Protein AF-A0A3E5FPN8-F1 (afdb_monomer)

Radius of gyration: 12.63 Å; Cα contacts (8 Å, |Δi|>4): 55; chains: 1; bounding box: 28×16×34 Å

Structure (mmCIF, N/CA/C/O backbone):
data_AF-A0A3E5FPN8-F1
#
_entry.id   AF-A0A3E5FPN8-F1
#
loop_
_atom_site.group_PDB
_atom_site.id
_atom_site.type_symbol
_atom_site.label_atom_id
_atom_site.label_alt_id
_atom_site.label_comp_id
_atom_site.label_asym_id
_atom_site.label_entity_id
_atom_site.label_seq_id
_atom_site.pdbx_PDB_ins_code
_atom_site.Cartn_x
_atom_site.Cartn_y
_atom_site.Cartn_z
_atom_site.occupancy
_atom_site.B_iso_or_equiv
_atom_site.auth_seq_id
_atom_site.auth_comp_id
_atom_site.auth_asym_id
_atom_site.auth_atom_id
_atom_site.pdbx_PDB_model_num
ATOM 1 N N . MET A 1 1 ? -2.503 2.614 9.465 1.00 84.88 1 MET A N 1
ATOM 2 C CA . MET A 1 1 ? -2.768 2.714 8.016 1.00 84.88 1 MET A CA 1
ATOM 3 C C . MET A 1 1 ? -1.460 2.780 7.221 1.00 84.88 1 MET A C 1
ATOM 5 O O . MET A 1 1 ? -1.095 1.772 6.633 1.00 84.88 1 MET A O 1
ATOM 9 N N . THR A 1 2 ? -0.693 3.878 7.272 1.00 93.00 2 THR A N 1
ATOM 10 C CA . THR A 1 2 ? 0.471 4.098 6.382 1.00 93.00 2 THR A CA 1
ATOM 11 C C . THR A 1 2 ? 1.576 3.042 6.495 1.00 93.00 2 THR A C 1
ATOM 13 O O . THR A 1 2 ? 2.027 2.523 5.480 1.00 93.00 2 THR A O 1
ATOM 16 N N . SER A 1 3 ? 1.985 2.669 7.712 1.00 93.38 3 SER A N 1
ATOM 17 C CA . SER A 1 3 ? 3.011 1.634 7.929 1.00 93.38 3 SER A CA 1
ATOM 18 C C . SER A 1 3 ? 2.593 0.259 7.395 1.00 93.38 3 SER A C 1
ATOM 20 O O . SER A 1 3 ? 3.392 -0.412 6.751 1.00 93.38 3 SER A O 1
ATOM 22 N N . PHE A 1 4 ? 1.330 -0.132 7.588 1.00 90.38 4 PHE A N 1
ATOM 23 C CA . PHE A 1 4 ? 0.772 -1.379 7.051 1.00 90.38 4 PHE A CA 1
ATOM 24 C C . PHE A 1 4 ? 0.783 -1.397 5.522 1.00 90.38 4 PHE A C 1
ATOM 26 O O . PHE A 1 4 ? 1.207 -2.378 4.919 1.00 90.38 4 PHE A O 1
ATOM 33 N N . THR A 1 5 ? 0.392 -0.283 4.897 1.00 94.19 5 THR A N 1
ATOM 34 C CA . THR A 1 5 ? 0.436 -0.143 3.436 1.00 94.19 5 THR A CA 1
ATOM 35 C C . THR A 1 5 ? 1.863 -0.273 2.908 1.00 94.19 5 THR A C 1
ATOM 37 O O . THR A 1 5 ? 2.099 -0.995 1.943 1.00 94.19 5 THR A O 1
ATOM 40 N N . LEU A 1 6 ? 2.830 0.394 3.548 1.00 94.25 6 LEU A N 1
ATOM 41 C CA . LEU A 1 6 ? 4.241 0.294 3.169 1.00 94.25 6 LEU A CA 1
ATOM 42 C C . LEU A 1 6 ? 4.775 -1.131 3.340 1.00 94.25 6 LEU A C 1
ATOM 44 O O . LEU A 1 6 ? 5.496 -1.610 2.467 1.00 94.25 6 LEU A O 1
ATOM 48 N N . ASN A 1 7 ? 4.369 -1.828 4.403 1.00 93.94 7 ASN A N 1
ATOM 49 C CA . ASN A 1 7 ? 4.726 -3.228 4.601 1.00 93.94 7 ASN A CA 1
ATOM 50 C C . ASN A 1 7 ? 4.166 -4.113 3.475 1.00 93.94 7 ASN A C 1
ATOM 52 O O . ASN A 1 7 ? 4.916 -4.863 2.860 1.00 93.94 7 ASN A O 1
ATOM 56 N N . LYS A 1 8 ? 2.886 -3.952 3.106 1.00 90.62 8 LYS A N 1
ATOM 57 C CA . LYS A 1 8 ? 2.275 -4.693 1.987 1.00 90.62 8 LYS A CA 1
ATOM 58 C C . LYS A 1 8 ? 2.921 -4.403 0.639 1.00 90.62 8 LYS A C 1
ATOM 60 O O . LYS A 1 8 ? 3.102 -5.315 -0.163 1.00 90.62 8 LYS A O 1
ATOM 65 N N . ILE A 1 9 ? 3.305 -3.152 0.393 1.00 92.12 9 ILE A N 1
ATOM 66 C CA . ILE A 1 9 ? 4.089 -2.769 -0.787 1.00 92.12 9 ILE A CA 1
ATOM 67 C C . ILE A 1 9 ? 5.440 -3.501 -0.794 1.00 92.12 9 ILE A C 1
ATOM 69 O O . ILE A 1 9 ? 5.854 -3.992 -1.845 1.00 92.12 9 ILE A O 1
ATOM 73 N N . GLY A 1 10 ? 6.106 -3.601 0.360 1.00 92.00 10 GLY A N 1
ATOM 74 C CA . GLY A 1 10 ? 7.363 -4.335 0.526 1.00 92.00 10 GLY A CA 1
ATOM 75 C C . GLY A 1 10 ? 7.225 -5.845 0.311 1.00 92.00 10 GLY A C 1
ATOM 76 O O . GLY A 1 10 ? 8.021 -6.419 -0.427 1.00 92.00 10 GLY A O 1
ATOM 77 N N . GLU A 1 11 ? 6.188 -6.472 0.875 1.00 90.69 11 GLU A N 1
ATOM 78 C CA . GLU A 1 11 ? 5.926 -7.920 0.774 1.00 90.69 11 GLU A CA 1
ATOM 79 C C . GLU A 1 11 ? 5.806 -8.407 -0.678 1.00 90.69 11 GLU A C 1
ATOM 81 O O . GLU A 1 11 ? 6.251 -9.504 -1.005 1.00 90.69 11 GLU A O 1
ATOM 86 N N . ILE A 1 12 ? 5.251 -7.584 -1.573 1.00 86.88 12 ILE A N 1
ATOM 87 C CA . ILE A 1 12 ? 5.109 -7.925 -2.998 1.00 86.88 12 ILE A CA 1
ATOM 88 C C . ILE A 1 12 ? 6.301 -7.472 -3.862 1.00 86.88 12 ILE A C 1
ATOM 90 O O . ILE A 1 12 ? 6.196 -7.416 -5.090 1.00 86.88 12 ILE A O 1
ATOM 94 N N . GLY A 1 13 ? 7.418 -7.096 -3.236 1.00 87.75 13 GLY A N 1
ATOM 95 C CA . GLY A 1 13 ? 8.655 -6.708 -3.917 1.00 87.75 13 GLY A CA 1
ATOM 96 C C . GLY A 1 13 ? 8.693 -5.267 -4.428 1.00 87.75 13 GLY A C 1
ATOM 97 O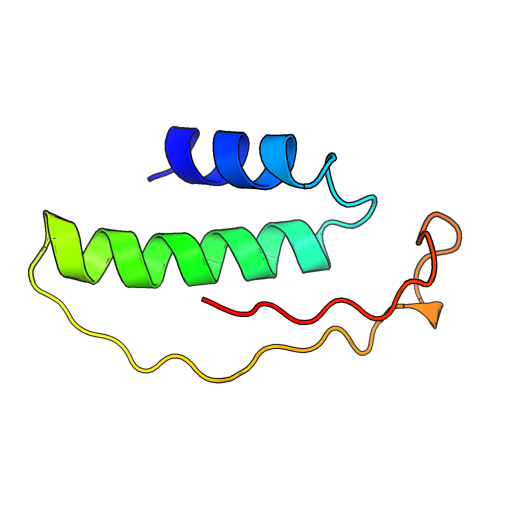 O . GLY A 1 13 ? 9.531 -4.953 -5.271 1.00 87.75 13 GLY A O 1
ATOM 98 N N . GLY A 1 14 ? 7.805 -4.389 -3.949 1.00 88.88 14 GLY A N 1
ATOM 99 C CA . GLY A 1 14 ? 7.808 -2.962 -4.275 1.00 88.88 14 GLY A CA 1
ATOM 100 C C . GLY A 1 14 ? 7.492 -2.672 -5.749 1.00 88.88 14 GLY A C 1
ATOM 101 O O . GLY A 1 14 ? 8.398 -2.601 -6.585 1.00 88.88 14 GLY A O 1
ATOM 102 N N . PRO A 1 15 ? 6.217 -2.450 -6.121 1.00 90.00 15 PRO A N 1
ATOM 103 C CA . PRO A 1 15 ? 5.854 -2.153 -7.497 1.00 90.00 15 PRO A CA 1
ATOM 104 C C . PRO A 1 15 ? 6.615 -0.952 -8.064 1.00 90.00 15 PRO A C 1
ATOM 106 O O . PRO A 1 15 ? 6.652 0.133 -7.488 1.00 90.00 15 PRO A O 1
ATOM 109 N N . ARG A 1 16 ? 7.132 -1.115 -9.284 1.00 90.31 16 ARG A N 1
ATOM 110 C CA . ARG A 1 16 ? 7.889 -0.090 -10.027 1.00 90.31 16 ARG A CA 1
ATOM 111 C C . ARG A 1 16 ? 7.042 1.087 -10.534 1.00 90.31 16 ARG A C 1
ATOM 113 O O . ARG A 1 16 ? 7.464 1.810 -11.431 1.00 90.31 16 ARG A O 1
ATOM 120 N N . CYS A 1 17 ? 5.812 1.254 -10.048 1.00 89.94 17 CYS A N 1
ATOM 121 C CA . CYS A 1 17 ? 4.911 2.307 -10.510 1.00 89.94 17 CYS A CA 1
ATOM 122 C C . CYS A 1 17 ? 4.031 2.842 -9.380 1.00 89.94 17 CYS A C 1
ATOM 124 O O . CYS A 1 17 ? 3.449 2.070 -8.615 1.00 89.94 17 CYS A O 1
ATOM 126 N N . CYS A 1 18 ? 3.840 4.162 -9.358 1.00 90.56 18 CYS A N 1
ATOM 127 C CA . CYS A 1 18 ? 2.973 4.836 -8.391 1.00 90.56 18 CYS A CA 1
ATOM 128 C C . CYS A 1 18 ? 1.523 4.329 -8.439 1.00 90.56 18 CYS A C 1
ATOM 130 O O . CYS A 1 18 ? 0.854 4.289 -7.413 1.00 90.56 18 CYS A O 1
ATOM 132 N N . LYS A 1 19 ? 1.036 3.884 -9.607 1.00 90.12 19 LYS A N 1
ATOM 133 C CA . LYS A 1 19 ? -0.346 3.416 -9.770 1.00 90.12 19 LYS A CA 1
ATOM 134 C C . LYS A 1 19 ? -0.644 2.145 -8.970 1.00 90.12 19 LYS A C 1
ATOM 136 O O . LYS A 1 19 ? -1.665 2.090 -8.299 1.00 90.12 19 LYS A O 1
ATOM 141 N N . ARG A 1 20 ? 0.249 1.146 -9.011 1.00 90.44 20 ARG A N 1
ATOM 142 C CA . ARG A 1 20 ? 0.091 -0.087 -8.216 1.00 90.44 20 ARG A CA 1
ATOM 143 C C . ARG A 1 20 ? 0.224 0.189 -6.723 1.00 90.44 20 ARG A C 1
ATOM 145 O O . ARG A 1 20 ? -0.580 -0.329 -5.959 1.00 90.44 20 ARG A O 1
ATOM 152 N N . A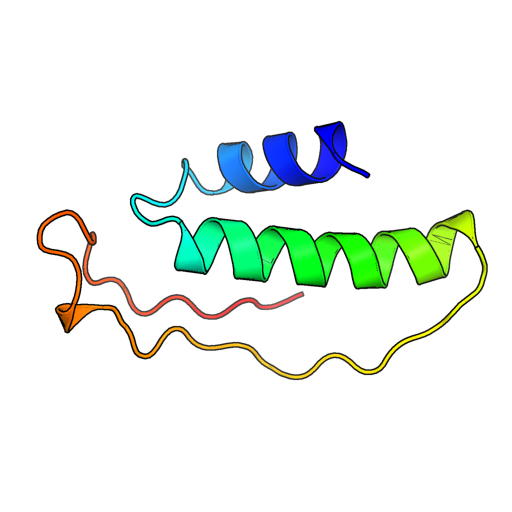SN A 1 21 ? 1.157 1.060 -6.333 1.00 91.81 21 ASN A N 1
ATOM 153 C CA . ASN A 1 21 ? 1.282 1.495 -4.939 1.00 91.81 21 ASN A CA 1
ATOM 154 C C . ASN A 1 21 ? -0.011 2.163 -4.455 1.00 91.81 21 ASN A C 1
ATOM 156 O O . ASN A 1 21 ? -0.482 1.882 -3.361 1.00 91.81 21 ASN A O 1
ATOM 160 N N . PHE A 1 22 ? -0.620 2.994 -5.301 1.00 92.00 22 PHE A N 1
ATOM 161 C CA . PHE A 1 22 ? -1.882 3.655 -4.998 1.00 92.00 22 PHE A CA 1
ATOM 162 C C . PHE A 1 22 ? -3.060 2.676 -4.882 1.00 92.00 22 PHE A C 1
ATOM 164 O O . PHE A 1 22 ? -3.850 2.803 -3.953 1.00 92.00 22 PHE A O 1
ATOM 171 N N . TYR A 1 23 ? -3.165 1.678 -5.768 1.00 91.94 23 TYR A N 1
ATOM 172 C CA . TYR A 1 23 ? -4.205 0.647 -5.650 1.00 91.94 23 TYR A CA 1
ATOM 173 C C . TYR A 1 23 ? -4.102 -0.103 -4.322 1.00 91.94 23 TYR A C 1
ATOM 175 O O . TYR A 1 23 ? -5.101 -0.229 -3.622 1.00 91.94 23 TYR A O 1
ATOM 183 N N . LEU A 1 24 ? -2.893 -0.528 -3.944 1.00 91.81 24 LEU A N 1
ATOM 184 C CA . LEU A 1 24 ? -2.644 -1.173 -2.654 1.00 91.81 24 LEU A CA 1
ATOM 185 C C . LEU A 1 24 ? -3.024 -0.267 -1.484 1.00 91.81 24 LEU A C 1
ATOM 187 O O . LEU A 1 24 ? -3.701 -0.717 -0.570 1.00 91.81 24 LEU A O 1
ATOM 191 N N . ALA A 1 25 ? -2.654 1.014 -1.535 1.00 94.19 25 ALA A N 1
ATOM 192 C CA . ALA A 1 25 ? -2.993 1.968 -0.484 1.00 94.19 25 ALA A CA 1
ATOM 193 C C . ALA A 1 25 ? -4.506 2.127 -0.286 1.00 94.19 25 ALA A C 1
ATOM 195 O O . ALA A 1 25 ? -4.969 2.148 0.851 1.00 94.19 25 ALA A O 1
ATOM 196 N N . ILE A 1 26 ? -5.284 2.196 -1.372 1.00 94.44 26 ILE A N 1
ATOM 197 C CA . ILE A 1 26 ? -6.750 2.259 -1.285 1.00 94.44 26 ILE A CA 1
ATOM 198 C C . ILE A 1 26 ? -7.314 0.972 -0.690 1.00 94.44 26 ILE A C 1
ATOM 200 O O . ILE A 1 26 ? -8.157 1.033 0.200 1.00 94.44 26 ILE A O 1
ATOM 204 N N . ILE A 1 27 ? -6.852 -0.185 -1.161 1.00 93.12 27 ILE A N 1
ATOM 205 C CA . ILE A 1 27 ? -7.336 -1.477 -0.673 1.00 93.12 27 ILE A CA 1
ATOM 206 C C . ILE A 1 27 ? -7.076 -1.619 0.834 1.00 93.12 27 ILE A C 1
ATOM 208 O O . ILE A 1 27 ? -7.984 -1.950 1.597 1.00 93.12 27 ILE A O 1
ATOM 212 N N . GLU A 1 28 ? -5.860 -1.302 1.278 1.00 94.06 28 GLU A N 1
ATOM 213 C CA . GLU A 1 28 ? -5.504 -1.317 2.696 1.00 94.06 28 GLU A CA 1
ATOM 214 C C . GLU A 1 28 ? -6.302 -0.283 3.497 1.00 94.06 28 GLU A C 1
ATOM 216 O O . GLU A 1 28 ? -6.681 -0.554 4.633 1.00 94.06 28 GLU A O 1
ATOM 221 N N . ALA A 1 29 ? -6.626 0.879 2.922 1.00 95.00 29 ALA A N 1
ATOM 222 C CA . ALA A 1 29 ? -7.505 1.855 3.563 1.00 95.00 29 ALA A CA 1
ATOM 223 C C . ALA A 1 29 ? -8.938 1.320 3.745 1.00 95.00 29 ALA A C 1
ATOM 225 O O . ALA A 1 29 ? -9.529 1.526 4.807 1.00 95.00 29 ALA A O 1
ATOM 226 N N . VAL A 1 30 ? -9.485 0.588 2.770 1.00 95.44 30 VAL A N 1
ATOM 227 C CA . VAL A 1 30 ? -10.804 -0.059 2.894 1.00 95.44 30 VAL A CA 1
ATOM 228 C C . VAL A 1 30 ? -10.803 -1.094 4.023 1.00 95.44 30 VAL A C 1
ATOM 230 O O . VAL A 1 30 ? -11.718 -1.117 4.844 1.00 95.44 30 VAL A O 1
ATOM 233 N N . TYR A 1 31 ? -9.758 -1.916 4.143 1.00 93.88 31 TYR A N 1
ATOM 234 C CA . TYR A 1 31 ? -9.670 -2.856 5.268 1.00 93.88 31 TYR A CA 1
ATOM 235 C C . TYR A 1 31 ? -9.428 -2.159 6.601 1.00 93.88 31 TYR A C 1
ATOM 237 O O . TYR A 1 31 ? -10.077 -2.489 7.591 1.00 93.88 31 TYR A O 1
ATOM 245 N N . PHE A 1 32 ? -8.566 -1.147 6.623 1.00 95.38 32 PHE A N 1
ATOM 246 C CA . PHE A 1 32 ? -8.280 -0.375 7.822 1.00 95.38 32 PHE A CA 1
ATOM 247 C C . PHE A 1 32 ? -9.534 0.316 8.372 1.00 95.38 32 PHE A C 1
ATOM 249 O O . PHE A 1 32 ? -9.778 0.275 9.576 1.00 95.38 32 PHE A O 1
ATOM 256 N N . THR A 1 33 ? -10.342 0.934 7.507 1.00 96.38 33 THR A N 1
ATOM 257 C CA . THR A 1 33 ? -11.597 1.593 7.906 1.00 96.38 33 THR A CA 1
ATOM 258 C C . THR A 1 33 ? -12.617 0.587 8.436 1.00 96.38 33 THR A C 1
ATOM 260 O O . THR A 1 33 ? -13.231 0.846 9.472 1.00 96.38 33 THR A O 1
ATOM 263 N N . LYS A 1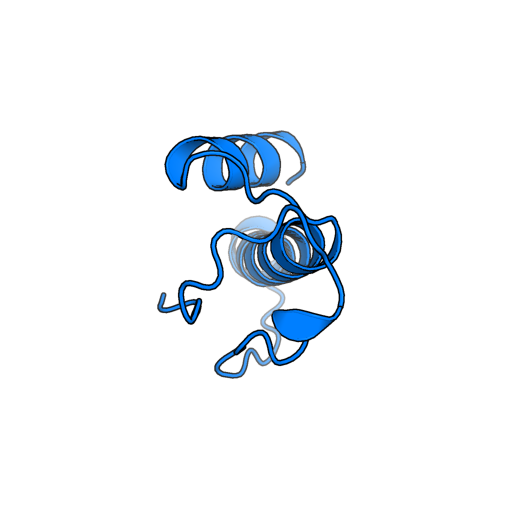 34 ? -12.713 -0.604 7.833 1.00 96.81 34 LYS A N 1
ATOM 264 C CA . LYS A 1 34 ? -13.553 -1.690 8.353 1.00 96.81 34 LYS A CA 1
ATOM 265 C C . LYS A 1 34 ? -13.102 -2.161 9.736 1.00 96.81 34 LYS A C 1
ATOM 267 O O . LYS A 1 34 ? -13.924 -2.270 10.638 1.00 96.81 34 LYS A O 1
ATOM 272 N N . GLU A 1 35 ? -11.811 -2.426 9.918 1.00 96.00 35 GLU A N 1
ATOM 273 C CA . GLU A 1 35 ? -11.281 -3.013 11.156 1.00 96.00 35 GLU A CA 1
ATOM 274 C C . GLU A 1 35 ? -11.162 -2.022 12.313 1.00 96.00 35 GLU A C 1
ATOM 276 O O . GLU A 1 35 ? -11.352 -2.399 13.467 1.00 96.00 35 GLU A O 1
ATOM 281 N N . LYS A 1 36 ? -10.790 -0.769 12.035 1.00 96.94 36 LYS A N 1
ATOM 282 C CA . LYS A 1 36 ? -10.497 0.226 13.078 1.00 96.94 36 LYS A CA 1
ATOM 283 C C . LYS A 1 36 ? -11.623 1.212 13.317 1.00 96.94 36 LYS A C 1
ATOM 285 O O . LYS A 1 36 ? -11.703 1.746 14.416 1.00 96.94 36 LYS A O 1
ATOM 290 N N . LEU A 1 37 ? -12.460 1.461 12.312 1.00 96.69 37 LEU A N 1
ATOM 291 C CA . LEU A 1 37 ? -13.543 2.443 12.395 1.00 96.69 37 LEU A CA 1
ATOM 292 C C . LEU A 1 37 ? -14.933 1.802 12.285 1.00 96.69 37 LEU A C 1
ATOM 294 O O . LEU A 1 37 ? -15.925 2.495 12.474 1.00 96.69 37 LEU A O 1
ATOM 298 N N . GLY A 1 38 ? -15.025 0.503 11.971 1.00 97.81 38 GLY A N 1
ATOM 299 C CA . GLY A 1 38 ? -16.303 -0.185 11.759 1.00 97.81 38 GLY A CA 1
ATOM 300 C C . GLY A 1 38 ? -17.024 0.226 10.470 1.00 97.81 38 GLY A C 1
ATOM 301 O O . GLY A 1 38 ? -18.191 -0.109 10.293 1.00 97.81 38 GLY A O 1
ATOM 302 N N . ILE A 1 39 ? -16.347 0.942 9.565 1.00 98.06 39 ILE A N 1
ATOM 303 C CA . ILE A 1 39 ? -16.931 1.446 8.317 1.00 98.06 39 ILE A CA 1
ATOM 304 C C . ILE A 1 39 ? -16.602 0.469 7.192 1.00 98.06 39 ILE A C 1
ATOM 306 O O . ILE A 1 39 ? -15.446 0.338 6.796 1.00 98.06 39 ILE A O 1
ATOM 310 N N . ALA A 1 40 ? -17.615 -0.214 6.663 1.00 97.31 40 ALA A N 1
ATOM 311 C CA . ALA A 1 40 ? -17.454 -1.070 5.494 1.00 97.31 40 ALA A CA 1
ATOM 312 C C . ALA A 1 40 ? -17.603 -0.253 4.203 1.00 97.31 40 ALA A C 1
ATOM 314 O O . ALA A 1 40 ? -18.542 0.526 4.063 1.00 97.31 40 ALA A O 1
ATOM 315 N N . MET A 1 41 ? -16.687 -0.461 3.257 1.00 96.19 41 MET A N 1
ATOM 3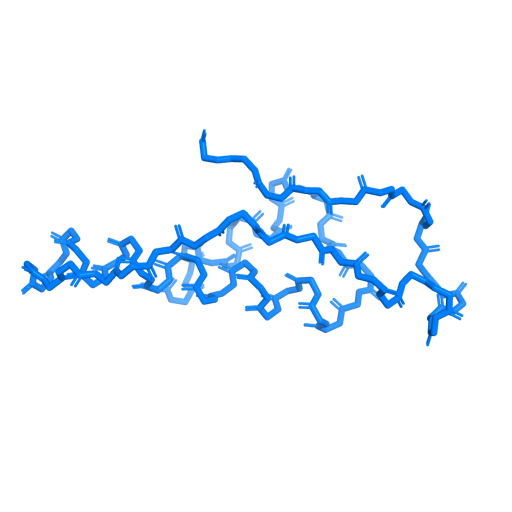16 C CA . MET A 1 41 ? -16.749 0.107 1.910 1.00 96.19 41 MET A CA 1
ATOM 317 C C . MET A 1 41 ? -16.740 -1.023 0.883 1.00 96.19 41 MET A C 1
ATOM 319 O O . MET A 1 41 ? -16.152 -2.083 1.125 1.00 96.19 41 MET A O 1
ATOM 323 N N . GLU A 1 42 ? -17.386 -0.796 -0.256 1.00 94.81 42 GLU A N 1
ATOM 324 C CA . GLU A 1 42 ? -17.351 -1.725 -1.383 1.00 94.81 42 GLU A CA 1
ATOM 325 C C . GLU A 1 42 ? -15.947 -1.764 -1.999 1.00 94.81 42 GLU A C 1
ATOM 327 O O . GLU A 1 42 ? -15.271 -0.740 -2.128 1.00 94.81 42 GLU A O 1
ATOM 332 N N . LEU A 1 43 ? -15.496 -2.965 -2.364 1.00 91.62 43 LEU A N 1
ATOM 333 C CA . LEU A 1 43 ? -14.212 -3.178 -3.019 1.00 91.62 43 LEU A CA 1
ATOM 334 C C . LEU A 1 43 ? -14.382 -4.187 -4.153 1.00 91.62 43 LEU A C 1
ATOM 336 O O . LEU A 1 43 ? -14.756 -5.336 -3.923 1.00 91.62 43 LEU A O 1
ATOM 340 N N . GLU A 1 44 ? -14.068 -3.757 -5.368 1.00 87.81 44 GLU A N 1
ATOM 341 C CA . GLU A 1 44 ? -14.098 -4.602 -6.558 1.00 87.81 44 GLU A CA 1
ATOM 342 C C . GLU A 1 44 ? -12.722 -5.209 -6.866 1.00 87.81 44 GLU A C 1
ATOM 344 O O . GLU A 1 44 ? -11.684 -4.797 -6.339 1.00 87.81 44 GLU A O 1
ATOM 349 N N . ASN A 1 45 ? -12.698 -6.183 -7.778 1.00 85.88 45 ASN A N 1
ATOM 350 C CA . ASN A 1 45 ? -11.451 -6.740 -8.292 1.00 85.88 45 ASN A CA 1
ATOM 351 C C . ASN A 1 45 ? -10.700 -5.697 -9.130 1.00 85.88 45 ASN A C 1
ATOM 353 O O . A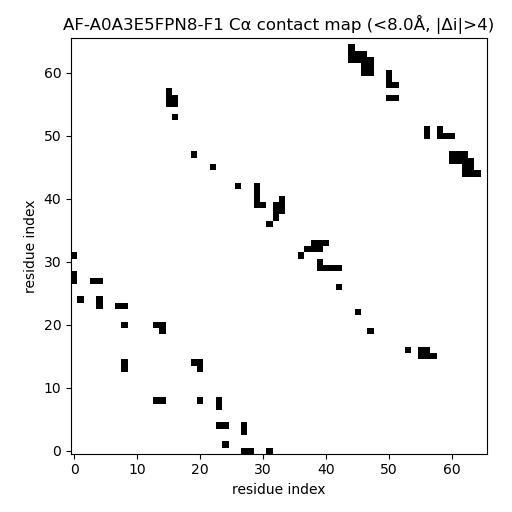SN A 1 45 ? -11.101 -5.356 -10.241 1.00 85.88 45 ASN A O 1
ATOM 357 N N . ILE A 1 46 ? -9.557 -5.235 -8.622 1.00 87.00 46 ILE A N 1
ATOM 358 C CA . ILE A 1 46 ? -8.729 -4.237 -9.301 1.00 87.00 46 ILE A CA 1
ATOM 359 C C . ILE A 1 46 ? -7.670 -4.932 -10.164 1.00 87.00 46 ILE A C 1
ATOM 361 O O . ILE A 1 46 ? -6.807 -5.666 -9.670 1.00 87.00 46 ILE A O 1
ATOM 365 N N . SER A 1 47 ? -7.685 -4.639 -11.467 1.00 85.62 47 SER A N 1
ATOM 366 C CA . SER A 1 47 ? -6.622 -5.004 -12.410 1.00 85.62 47 SER A CA 1
ATOM 367 C C . SER A 1 47 ? -5.936 -3.771 -12.994 1.00 85.62 47 SER A C 1
ATOM 369 O O . SER A 1 47 ? -6.582 -2.796 -13.374 1.00 85.62 47 SER A O 1
ATOM 371 N N . CYS A 1 48 ? -4.608 -3.815 -13.113 1.00 86.56 48 CYS A N 1
ATOM 372 C CA . CYS A 1 48 ? -3.849 -2.712 -13.698 1.00 86.56 48 CYS A CA 1
ATOM 373 C C . CYS A 1 48 ? -3.841 -2.792 -15.233 1.00 86.56 48 CYS A C 1
ATOM 375 O O . CYS A 1 48 ? -3.188 -3.665 -15.795 1.00 86.56 48 CYS A O 1
ATOM 377 N N . PHE A 1 49 ? -4.481 -1.838 -15.914 1.00 85.00 49 PHE A N 1
ATOM 378 C CA . PHE A 1 49 ? -4.446 -1.714 -17.385 1.00 85.00 49 PHE A CA 1
ATOM 379 C C . PHE A 1 49 ? -3.309 -0.817 -17.903 1.00 85.00 49 PHE A C 1
ATOM 381 O O . PHE A 1 49 ? -3.142 -0.631 -19.102 1.00 85.00 49 PHE A O 1
ATOM 388 N N . ARG A 1 50 ? -2.507 -0.241 -16.999 1.00 85.94 50 ARG A N 1
ATOM 389 C C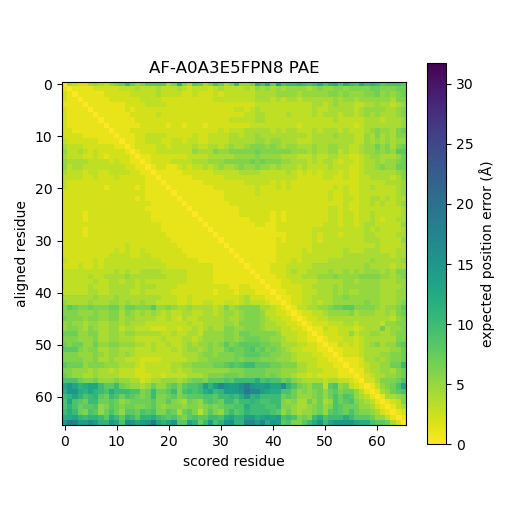A . ARG A 1 50 ? -1.494 0.782 -17.319 1.00 85.94 50 ARG A CA 1
ATOM 390 C C . ARG A 1 50 ? -0.087 0.222 -17.537 1.00 85.94 50 ARG A C 1
ATOM 392 O O . ARG A 1 50 ? 0.881 0.971 -17.458 1.00 85.94 50 ARG A O 1
ATOM 399 N N . LEU A 1 51 ? 0.032 -1.085 -17.775 1.00 83.94 51 LEU A N 1
ATOM 400 C CA . LEU A 1 51 ? 1.315 -1.793 -17.872 1.00 83.94 51 LEU A CA 1
ATOM 401 C C . LEU A 1 51 ? 2.213 -1.196 -18.966 1.00 83.94 51 LEU A C 1
ATOM 403 O O . LEU A 1 51 ? 3.384 -0.942 -18.716 1.00 83.94 51 LEU A O 1
ATOM 407 N N . MET A 1 52 ? 1.622 -0.874 -20.119 1.00 86.81 52 MET A N 1
ATOM 408 C CA . MET A 1 52 ? 2.325 -0.334 -21.290 1.00 86.81 52 MET A CA 1
ATOM 409 C C . MET A 1 52 ? 2.735 1.141 -21.156 1.00 86.81 52 MET A C 1
ATOM 411 O O . MET A 1 52 ? 3.449 1.651 -22.007 1.00 86.81 52 MET A O 1
ATOM 415 N N . MET A 1 53 ? 2.291 1.846 -20.108 1.00 89.44 53 MET A N 1
ATOM 416 C CA . MET A 1 53 ? 2.585 3.276 -19.910 1.00 89.44 53 MET A CA 1
ATOM 417 C C . MET A 1 53 ? 3.793 3.532 -19.000 1.00 89.44 53 MET A C 1
ATOM 419 O O . MET A 1 53 ? 4.045 4.671 -18.615 1.00 89.44 53 MET A O 1
ATOM 423 N N . ASN A 1 54 ? 4.518 2.487 -18.599 1.00 88.12 54 ASN A N 1
ATOM 424 C CA . ASN A 1 54 ? 5.724 2.624 -17.796 1.00 88.12 54 ASN A CA 1
ATOM 425 C C . ASN A 1 54 ? 6.792 1.641 -18.278 1.00 88.12 54 ASN A C 1
ATOM 427 O O . ASN A 1 54 ? 6.664 0.440 -18.066 1.00 88.12 54 ASN A O 1
ATOM 431 N N . ASN A 1 55 ? 7.887 2.158 -18.833 1.00 89.31 55 ASN A N 1
ATOM 432 C CA . ASN A 1 55 ? 8.989 1.342 -19.354 1.00 89.31 55 ASN A CA 1
ATOM 433 C C . ASN A 1 55 ? 9.763 0.589 -18.255 1.00 89.31 55 ASN A C 1
ATOM 435 O O . ASN A 1 55 ? 10.538 -0.308 -18.558 1.00 89.31 55 ASN A O 1
ATOM 439 N N . GLN A 1 56 ? 9.552 0.934 -16.980 1.00 87.88 56 GLN A N 1
ATOM 440 C CA . GLN A 1 56 ? 10.092 0.219 -15.815 1.00 87.88 56 GLN A CA 1
ATOM 441 C C . GLN A 1 56 ? 9.108 -0.826 -15.261 1.00 87.88 56 GLN A C 1
ATOM 443 O O . GLN A 1 56 ? 9.358 -1.469 -14.238 1.00 87.88 56 GLN A O 1
ATOM 448 N N . CYS A 1 57 ? 7.937 -0.969 -15.883 1.00 88.56 57 CYS A N 1
ATOM 449 C CA . CYS A 1 57 ? 6.964 -1.975 -15.505 1.00 88.56 57 CYS A CA 1
ATOM 450 C C . CYS A 1 57 ? 7.511 -3.367 -15.827 1.00 88.56 57 CYS A C 1
ATOM 452 O O . CYS A 1 57 ? 7.895 -3.650 -16.953 1.00 88.56 57 CYS A O 1
ATOM 454 N N . VAL A 1 58 ? 7.435 -4.282 -14.860 1.00 83.38 58 VAL A N 1
ATOM 455 C CA . VAL A 1 58 ? 7.810 -5.696 -15.061 1.00 83.38 58 VAL A CA 1
ATOM 456 C C . VAL A 1 58 ? 6.812 -6.444 -15.976 1.00 83.38 58 VAL A C 1
ATOM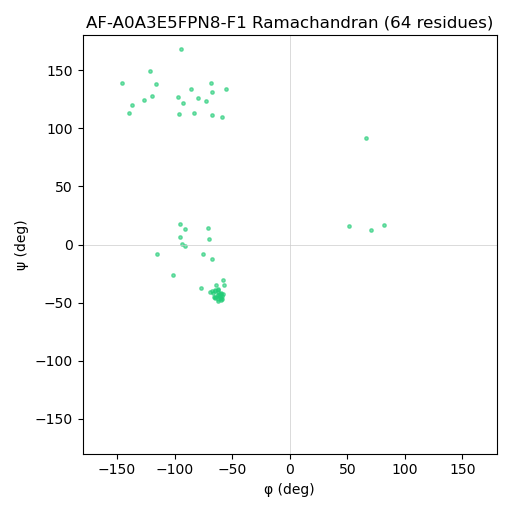 458 O O . VAL A 1 58 ? 6.918 -7.646 -16.147 1.00 83.38 58 VAL A O 1
ATOM 461 N N . ASN A 1 59 ? 5.808 -5.758 -16.545 1.00 74.44 59 ASN A N 1
ATOM 462 C CA . ASN A 1 59 ? 4.799 -6.278 -17.486 1.00 74.44 59 ASN A CA 1
ATOM 463 C C . ASN A 1 59 ? 4.050 -7.555 -17.066 1.00 74.44 59 ASN A C 1
ATOM 465 O O . ASN A 1 59 ? 3.344 -8.163 -17.864 1.00 7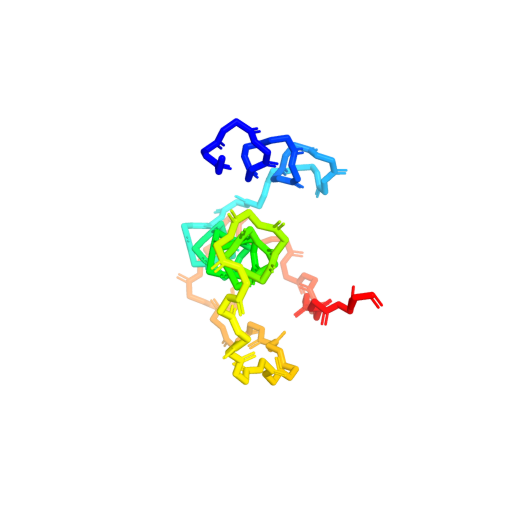4.44 59 ASN A O 1
ATOM 469 N N . ILE A 1 60 ? 4.115 -7.917 -15.788 1.00 74.62 60 ILE A N 1
ATOM 470 C CA . ILE A 1 60 ? 3.315 -8.990 -15.208 1.00 74.62 60 ILE A CA 1
ATOM 471 C C . ILE A 1 60 ? 1.913 -8.447 -14.940 1.00 74.62 60 ILE A C 1
ATOM 473 O O . ILE A 1 60 ? 1.752 -7.433 -14.248 1.00 74.62 60 ILE A O 1
ATOM 477 N N . ARG A 1 61 ? 0.894 -9.134 -15.469 1.00 70.50 61 ARG A N 1
ATOM 478 C CA . ARG A 1 61 ? -0.508 -8.834 -15.168 1.00 70.50 61 ARG A CA 1
ATOM 479 C C . ARG A 1 61 ? -0.717 -8.976 -13.662 1.00 70.50 61 ARG A C 1
ATOM 481 O O . ARG A 1 61 ? -0.666 -10.071 -13.116 1.00 70.50 61 ARG A O 1
ATOM 488 N N . TRP A 1 62 ? -0.924 -7.843 -12.999 1.00 76.06 62 TRP A N 1
ATOM 489 C CA . TRP A 1 62 ? -1.176 -7.787 -11.567 1.00 76.06 62 TRP A CA 1
ATOM 490 C C . TRP A 1 62 ? -2.679 -7.713 -11.317 1.00 76.06 62 TRP A C 1
ATOM 492 O O . TRP A 1 62 ? -3.370 -6.845 -11.862 1.00 76.06 62 TRP A O 1
ATOM 502 N N . THR A 1 63 ? -3.163 -8.623 -10.484 1.00 70.62 63 THR A N 1
ATOM 503 C CA . THR A 1 63 ? -4.532 -8.640 -9.975 1.00 70.62 63 THR A CA 1
ATOM 504 C C . THR A 1 63 ? -4.430 -8.702 -8.469 1.00 70.62 63 THR A C 1
ATOM 506 O O . THR A 1 63 ? -3.776 -9.603 -7.942 1.00 70.62 63 THR A O 1
ATOM 509 N N . PHE A 1 64 ? -5.050 -7.749 -7.780 1.00 70.50 64 PHE A N 1
ATOM 510 C CA . PHE A 1 64 ? -5.190 -7.895 -6.342 1.00 70.50 64 PHE A CA 1
ATOM 511 C C . PHE A 1 64 ? -6.233 -8.976 -6.071 1.00 70.50 64 PHE A C 1
ATOM 513 O O . PHE A 1 64 ? -7.357 -8.883 -6.559 1.00 70.50 64 PHE A O 1
ATOM 520 N N . LYS A 1 65 ? -5.849 -10.001 -5.316 1.00 61.28 65 LYS A N 1
ATOM 521 C CA . LYS A 1 65 ? -6.771 -10.981 -4.744 1.00 61.28 65 LYS A CA 1
ATOM 522 C C . LYS A 1 65 ? -6.612 -10.889 -3.235 1.00 61.28 65 LYS A C 1
ATOM 524 O O . LYS A 1 65 ? -5.475 -10.895 -2.764 1.00 61.28 65 LYS A O 1
ATOM 529 N N . LYS A 1 66 ? -7.726 -10.717 -2.526 1.00 56.31 66 LYS A N 1
ATOM 530 C CA . LYS A 1 66 ? -7.729 -10.782 -1.066 1.00 56.31 66 LYS A CA 1
ATOM 531 C C . LYS A 1 66 ? -7.556 -12.227 -0.617 1.00 56.31 66 LYS A C 1
ATOM 533 O O . LYS A 1 66 ? -8.177 -13.095 -1.269 1.00 56.31 66 LYS A O 1
#

Secondary structure (DSSP, 8-state):
-HHHHHHHHHHTT--SSHHHHHHHHHHHHHHHHHHHH---------B---GGG-TT------B---

Foldseek 3Di:
DVVVLVVVCVVVPHFPDPVVSVVSVVVVVQVCCCVPVVDHDDDDWDWDPCQVVDPPRPSDTDIDDD

Solvent-accessible surface area (backbone atoms only — not comparable to full-atom values): 4201 Å² total; per-residue (Å²): 106,71,69,59,37,53,48,56,40,51,75,73,69,46,68,75,41,72,66,59,53,49,53,49,42,52,53,45,47,44,51,42,34,33,75,76,70,69,44,82,65,93,82,78,84,54,65,69,87,62,47,89,79,37,96,69,44,87,70,67,87,52,64,68,74,136

InterPro domains:
  IPR043768 Domain of unknown function DUF5714 [PF18978] (1-61)

Mean predicted aligned error: 3.87 Å

Sequence (66 aa):
MTSFTLNKIGEIGGPRCCKRNFYLAIIEAVYFTKEKLGIAMELENISCFRLMMNNQCVNIRWTFKK

Organism: NCBI: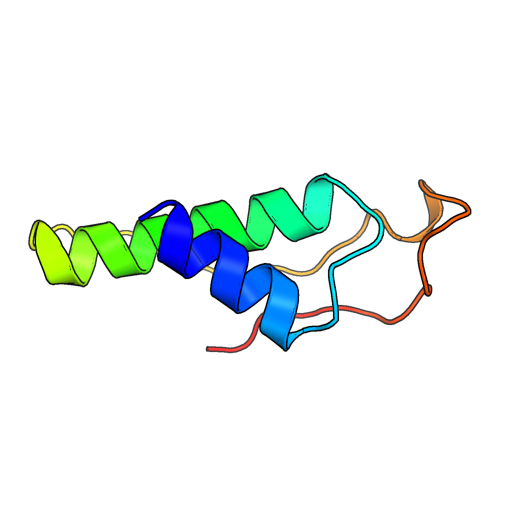txid29348

pLDDT: mean 88.66, std 8.36, range [56.31, 98.06]